Protein AF-A0A925DAJ9-F1 (afdb_monomer)

Solvent-accessible surface area (backbone atoms only — not comparable to full-atom values): 3624 Å² total; per-residue (Å²): 134,79,37,69,39,82,39,76,58,93,89,42,80,42,77,42,83,46,55,56,52,75,44,61,49,99,85,70,47,78,78,46,78,45,71,79,58,62,75,84,69,41,64,59,57,50,52,51,51,51,55,57,57,75,74,110

Mean predicted aligned error: 4.14 Å
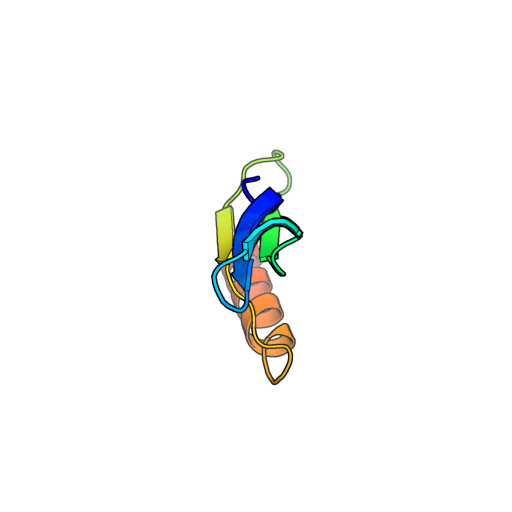
Sequence (56 aa):
YGAWREKNMYGKKRMGIARSTFLIDGEGKIVKVWKAVKVDGHDEHVIAALKELAKG

Foldseek 3Di:
DPQWDWDQDPNDTDTDGWDKDFDADPVRDTPDIDTNDDPPCVVVVVVVVVVVVVVD

Nearest PDB structures (foldseek):
  3gkn-assembly2_B  TM=9.324E-01  e=1.811E-04  Xanthomonas campestris pv. campestris
  5iox-assembly1_A  TM=9.211E-01  e=1.932E-04  Xanthomonas campestris pv. campestris str. ATCC 33913
  3gkm-assembly1_A  TM=9.247E-01  e=2.199E-04  Xanthomonas campestris pv. campestris
  3gkn-assembly1_A  TM=9.223E-01  e=2.199E-04  Xanthomonas campestris pv. campestris
  5enu-assembly2_B  TM=8.584E-01  e=9.102E-04  Burkholderia ambifaria MC40-6

Structure (mmCIF, N/CA/C/O backbone):
data_AF-A0A925DAJ9-F1
#
_entry.id   AF-A0A925DAJ9-F1
#
loop_
_atom_site.group_PDB
_atom_site.id
_atom_site.type_symbol
_atom_site.label_atom_id
_atom_site.label_alt_id
_atom_site.label_comp_id
_atom_site.label_asym_id
_atom_site.label_entity_id
_atom_site.label_seq_id
_atom_site.pdbx_PDB_ins_code
_atom_site.Cartn_x
_atom_site.Cartn_y
_atom_site.Cartn_z
_atom_site.occupancy
_atom_site.B_iso_or_equiv
_atom_site.auth_seq_id
_atom_site.auth_comp_id
_atom_site.auth_asym_id
_atom_site.auth_atom_id
_atom_site.pdbx_PDB_model_num
ATOM 1 N N . TYR A 1 1 ? 7.897 5.822 4.782 1.00 75.00 1 TYR A N 1
ATOM 2 C CA . TYR A 1 1 ? 7.035 4.914 3.990 1.00 75.00 1 TYR A CA 1
ATOM 3 C C . TYR A 1 1 ? 7.710 4.150 2.831 1.00 75.00 1 TYR A C 1
ATOM 5 O O . TYR A 1 1 ? 7.137 3.176 2.385 1.00 75.00 1 TYR A O 1
ATOM 13 N N . GLY A 1 2 ? 8.920 4.446 2.331 1.00 81.31 2 GLY A N 1
ATOM 14 C CA . GLY A 1 2 ? 9.621 3.530 1.389 1.00 81.31 2 GLY A CA 1
ATOM 15 C C . GLY A 1 2 ? 8.992 3.349 -0.009 1.00 81.31 2 GLY A C 1
ATOM 16 O O . GLY A 1 2 ? 9.423 2.484 -0.768 1.00 81.31 2 GLY A O 1
ATOM 17 N N . ALA A 1 3 ? 7.986 4.157 -0.360 1.00 86.38 3 ALA A N 1
ATOM 18 C CA . ALA A 1 3 ? 7.368 4.166 -1.686 1.00 86.38 3 ALA A CA 1
ATOM 19 C C . ALA A 1 3 ? 8.289 4.767 -2.765 1.00 86.38 3 ALA A C 1
ATOM 21 O O . ALA A 1 3 ? 8.139 4.453 -3.940 1.00 86.38 3 ALA A O 1
ATOM 22 N N . TRP A 1 4 ? 9.255 5.605 -2.385 1.00 90.88 4 TRP A N 1
ATOM 23 C CA . TRP A 1 4 ? 10.301 6.107 -3.274 1.00 90.88 4 TRP A CA 1
ATOM 24 C C . TRP A 1 4 ? 11.489 5.148 -3.254 1.00 90.88 4 TRP A C 1
ATOM 26 O O . TRP A 1 4 ? 12.109 4.961 -2.207 1.00 90.88 4 TRP A O 1
ATOM 36 N N . ARG A 1 5 ? 11.786 4.506 -4.387 1.00 88.94 5 ARG A N 1
ATOM 37 C CA . ARG A 1 5 ? 12.875 3.523 -4.480 1.00 88.94 5 ARG A CA 1
ATOM 38 C C . ARG A 1 5 ? 13.557 3.543 -5.841 1.00 88.94 5 ARG A C 1
ATOM 40 O O . ARG A 1 5 ? 12.978 3.999 -6.829 1.00 88.94 5 ARG A O 1
ATOM 47 N N . GLU A 1 6 ? 14.773 3.012 -5.881 1.00 90.56 6 GLU A N 1
ATOM 48 C CA . GLU A 1 6 ? 15.506 2.801 -7.124 1.00 90.56 6 GLU A CA 1
ATOM 49 C C . GLU A 1 6 ? 14.798 1.731 -7.967 1.00 90.56 6 GLU A C 1
ATOM 51 O O . GLU A 1 6 ? 14.423 0.661 -7.482 1.00 90.56 6 GLU A O 1
ATOM 56 N N . LYS A 1 7 ? 14.589 2.040 -9.243 1.00 84.81 7 LYS A N 1
ATOM 57 C CA . LYS A 1 7 ? 14.123 1.120 -10.275 1.00 84.81 7 LYS A CA 1
ATOM 58 C C . LYS A 1 7 ? 15.234 0.971 -11.302 1.00 84.81 7 LYS A C 1
ATOM 60 O O . LYS A 1 7 ? 15.733 1.966 -11.823 1.00 84.81 7 LYS A O 1
ATOM 65 N N . ASN A 1 8 ? 15.583 -0.268 -11.622 1.00 85.31 8 ASN A N 1
ATOM 66 C CA . ASN A 1 8 ? 16.424 -0.570 -12.770 1.00 85.31 8 ASN A CA 1
ATOM 67 C C . ASN A 1 8 ? 15.507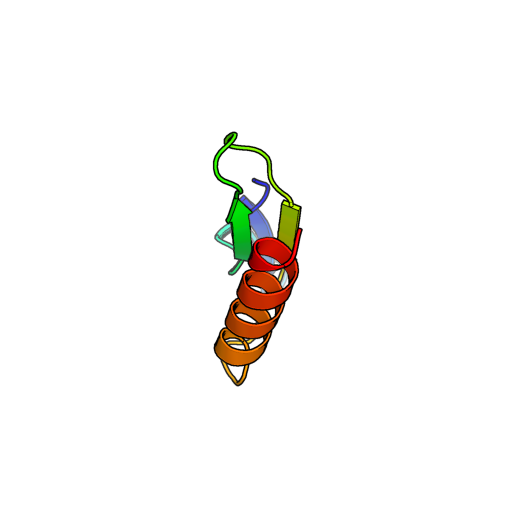 -0.921 -13.947 1.00 85.31 8 ASN A C 1
ATOM 69 O O . ASN A 1 8 ? 14.843 -1.956 -13.918 1.00 85.31 8 ASN A O 1
ATOM 73 N N . MET A 1 9 ? 15.420 -0.043 -14.946 1.00 82.75 9 MET A N 1
ATOM 74 C CA . MET A 1 9 ? 14.728 -0.345 -16.201 1.00 82.75 9 MET A CA 1
ATOM 75 C C . MET A 1 9 ? 15.739 -0.327 -17.333 1.00 82.75 9 MET A C 1
ATOM 77 O O . MET A 1 9 ? 16.334 0.712 -17.621 1.00 82.75 9 MET A O 1
ATOM 81 N N . TYR A 1 10 ? 15.917 -1.486 -17.969 1.00 85.12 10 TYR A N 1
ATOM 82 C CA . TYR A 1 10 ? 16.805 -1.655 -19.120 1.00 85.12 10 TYR A CA 1
ATOM 83 C C . TYR A 1 10 ? 18.236 -1.157 -18.849 1.00 85.12 10 TYR A C 1
ATOM 85 O O . TYR A 1 10 ? 18.799 -0.381 -19.617 1.00 85.12 10 TYR A O 1
ATOM 93 N N . GLY A 1 11 ? 18.801 -1.543 -17.699 1.00 90.19 11 GLY A N 1
ATOM 94 C CA . GLY A 1 11 ? 20.159 -1.168 -17.290 1.00 90.19 11 GLY A CA 1
ATOM 95 C C . GLY A 1 11 ? 20.308 0.271 -16.783 1.00 90.19 11 GLY A C 1
ATOM 96 O O . GLY A 1 11 ? 21.392 0.648 -16.344 1.00 90.19 11 GLY A O 1
ATOM 97 N N . LYS A 1 12 ? 19.243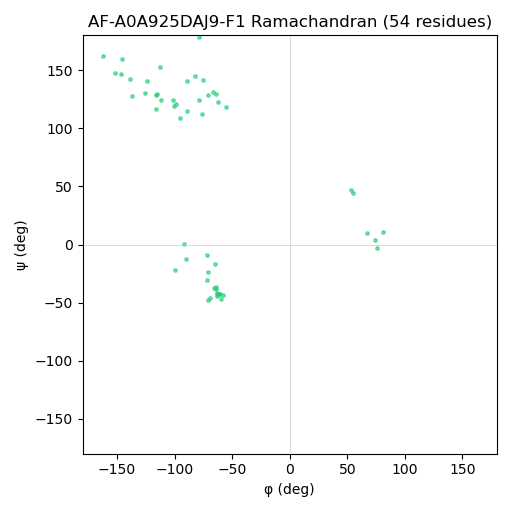 1.085 -16.803 1.00 89.56 12 LYS A N 1
ATOM 98 C CA . LYS A 1 12 ? 19.250 2.454 -16.272 1.00 89.56 12 LYS A CA 1
ATOM 99 C C . LYS A 1 12 ? 18.596 2.487 -14.893 1.00 89.56 12 LYS A C 1
ATOM 101 O O . LYS A 1 12 ? 17.407 2.197 -14.747 1.00 89.56 12 LYS A O 1
ATOM 106 N N . LYS A 1 13 ? 19.370 2.904 -13.890 1.00 91.19 13 LYS A N 1
ATOM 107 C CA . LYS A 1 13 ? 18.892 3.166 -12.529 1.00 91.19 13 LYS A CA 1
ATOM 108 C C . LYS A 1 13 ? 18.198 4.524 -12.480 1.00 91.19 13 LYS A C 1
ATOM 110 O O . LYS A 1 13 ? 18.781 5.536 -12.863 1.00 91.19 13 LYS A O 1
ATOM 115 N N . ARG A 1 14 ? 16.946 4.551 -12.030 1.00 90.06 14 ARG A N 1
ATOM 116 C CA . ARG A 1 14 ? 16.174 5.779 -11.806 1.00 90.06 14 ARG A CA 1
ATOM 117 C C . ARG A 1 14 ? 15.388 5.661 -10.520 1.00 90.06 14 ARG A C 1
ATOM 119 O O . ARG A 1 14 ? 14.842 4.604 -10.220 1.00 90.06 14 ARG A O 1
ATOM 126 N N . MET A 1 15 ? 15.277 6.756 -9.787 1.00 93.12 15 MET A N 1
ATOM 127 C CA . MET A 1 15 ? 14.357 6.807 -8.662 1.00 93.12 15 MET A CA 1
ATOM 128 C C . MET A 1 15 ? 12.922 6.946 -9.167 1.00 93.12 15 MET A C 1
ATOM 130 O O . MET A 1 15 ? 12.660 7.629 -10.159 1.00 93.12 15 MET A O 1
ATOM 134 N N . GLY A 1 16 ? 11.988 6.274 -8.505 1.00 91.38 16 GLY A N 1
ATOM 135 C CA . GLY A 1 16 ? 10.586 6.363 -8.870 1.00 91.38 16 GLY A CA 1
ATOM 136 C C . GLY A 1 16 ? 9.654 5.890 -7.771 1.00 91.38 16 GLY A C 1
ATOM 137 O O . GLY A 1 16 ? 10.035 5.145 -6.865 1.00 91.38 16 GLY A O 1
ATOM 138 N N . ILE A 1 17 ? 8.389 6.283 -7.900 1.00 91.38 17 ILE A N 1
ATOM 139 C CA . ILE A 1 17 ? 7.328 5.807 -7.018 1.00 91.38 17 ILE A CA 1
ATOM 140 C C . ILE A 1 17 ? 7.040 4.340 -7.331 1.00 91.38 17 ILE A C 1
ATOM 142 O O . ILE A 1 17 ? 6.801 3.948 -8.478 1.00 91.38 17 ILE A O 1
ATOM 146 N N . ALA A 1 18 ? 7.048 3.514 -6.298 1.00 90.75 18 ALA A N 1
ATOM 147 C CA . ALA A 1 18 ? 6.578 2.148 -6.320 1.00 90.75 18 ALA A CA 1
ATOM 148 C C . ALA A 1 18 ? 5.194 2.067 -5.692 1.00 90.75 18 ALA A C 1
ATOM 150 O O . ALA A 1 18 ? 5.017 2.454 -4.534 1.00 90.75 18 ALA A O 1
ATOM 151 N N . ARG A 1 19 ? 4.229 1.524 -6.446 1.00 93.56 19 ARG A N 1
ATOM 152 C CA . ARG A 1 19 ? 2.862 1.337 -5.958 1.00 93.56 19 ARG A CA 1
ATOM 153 C C . ARG A 1 19 ? 2.892 0.528 -4.665 1.00 93.56 19 ARG A C 1
ATOM 155 O O . ARG A 1 19 ? 3.390 -0.602 -4.635 1.00 93.56 19 ARG A O 1
ATOM 162 N N . SER A 1 20 ? 2.410 1.168 -3.613 1.00 94.94 20 SER A N 1
ATOM 163 C CA . SER A 1 20 ? 2.421 0.663 -2.252 1.00 94.94 20 SER A CA 1
ATOM 164 C C . SER A 1 20 ? 1.167 1.167 -1.550 1.00 94.94 20 SER A C 1
ATOM 166 O O . SER A 1 20 ? 0.717 2.278 -1.829 1.00 94.94 20 SER A O 1
ATOM 168 N N . THR A 1 21 ? 0.633 0.368 -0.638 1.00 96.19 21 THR A N 1
ATOM 169 C CA . THR A 1 21 ? -0.507 0.727 0.208 1.00 96.19 21 THR A CA 1
ATOM 170 C C . THR A 1 21 ? -0.086 0.566 1.659 1.00 96.19 21 THR A C 1
ATOM 172 O O . THR A 1 21 ? 0.636 -0.373 1.997 1.00 96.19 21 THR A O 1
ATOM 175 N N . PHE A 1 22 ? -0.519 1.487 2.512 1.00 95.44 22 PHE A N 1
ATOM 176 C CA . PHE A 1 22 ? -0.228 1.483 3.941 1.00 95.44 22 PHE A CA 1
ATOM 177 C C . PHE A 1 22 ? -1.555 1.565 4.675 1.00 95.44 22 PHE A C 1
ATOM 179 O O . PHE A 1 22 ? -2.381 2.410 4.337 1.00 95.44 22 PHE A O 1
ATOM 186 N N . LEU A 1 23 ? -1.751 0.682 5.648 1.00 96.06 23 LEU A N 1
ATOM 187 C CA . LEU A 1 23 ? -2.861 0.769 6.583 1.00 96.06 23 LEU A CA 1
ATOM 188 C C . LEU A 1 23 ? -2.340 1.405 7.866 1.00 96.06 23 LEU A C 1
ATOM 190 O O . LEU A 1 23 ? -1.386 0.898 8.464 1.00 96.06 23 LEU A O 1
ATOM 194 N N . ILE A 1 24 ? -2.950 2.526 8.231 1.00 95.69 24 ILE A N 1
ATOM 195 C CA . ILE A 1 24 ? -2.619 3.330 9.402 1.00 95.69 24 ILE A CA 1
ATOM 196 C C . ILE A 1 24 ? -3.842 3.285 10.319 1.00 95.69 24 ILE A C 1
ATOM 198 O O . ILE A 1 24 ? -4.955 3.500 9.836 1.00 95.69 24 ILE A O 1
ATOM 202 N N . ASP A 1 25 ? -3.646 2.944 11.589 1.00 94.56 25 ASP A N 1
ATOM 203 C CA . ASP A 1 25 ? -4.720 2.910 12.585 1.00 94.56 25 ASP A CA 1
ATOM 204 C C . ASP A 1 25 ? -5.077 4.314 13.112 1.00 94.56 25 ASP A C 1
ATOM 206 O O . ASP A 1 25 ? -4.492 5.325 12.713 1.00 94.56 25 ASP A O 1
ATOM 210 N N . GLY A 1 26 ? -6.070 4.385 14.005 1.00 94.25 26 GLY A N 1
ATOM 211 C CA . GLY A 1 26 ? -6.533 5.646 14.596 1.00 94.25 2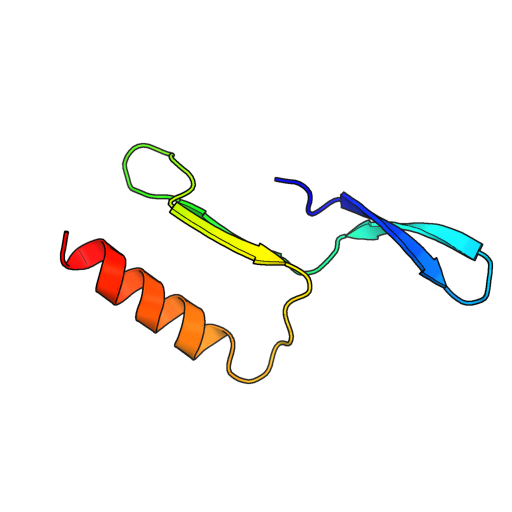6 GLY A CA 1
ATOM 212 C C . GLY A 1 26 ? -5.495 6.353 15.475 1.00 94.25 26 GLY A C 1
ATOM 213 O O . GLY A 1 26 ? -5.629 7.549 15.721 1.00 94.25 26 GLY A O 1
ATOM 214 N N . GLU A 1 27 ? -4.445 5.649 15.903 1.00 94.81 27 GLU A N 1
ATOM 215 C CA . GLU A 1 27 ? -3.329 6.198 16.683 1.00 94.81 27 GLU A CA 1
ATOM 216 C C . GLU A 1 27 ? -2.180 6.683 15.779 1.00 94.81 27 GLU A C 1
ATOM 218 O O . GLU A 1 27 ? -1.157 7.181 16.255 1.00 94.81 27 GLU A O 1
ATOM 223 N N . GLY A 1 28 ? -2.336 6.564 14.456 1.00 94.75 28 GLY A N 1
ATOM 224 C CA . GLY A 1 28 ? -1.330 6.966 13.480 1.00 94.75 28 GLY A CA 1
ATOM 225 C C . GLY A 1 28 ? -0.219 5.932 13.277 1.00 94.75 28 GLY A C 1
ATOM 226 O O . GLY A 1 28 ? 0.785 6.233 12.620 1.00 94.75 28 GLY A O 1
ATOM 227 N N . LYS A 1 29 ? -0.368 4.709 13.800 1.00 95.06 29 LYS A N 1
ATOM 228 C CA . LYS A 1 29 ? 0.616 3.637 13.646 1.00 95.06 29 LYS A CA 1
ATOM 229 C C . LYS A 1 29 ? 0.338 2.827 12.384 1.00 95.06 29 LYS A C 1
ATOM 231 O O . LYS A 1 29 ? -0.789 2.513 12.018 1.00 95.06 29 LYS A O 1
ATOM 236 N N . ILE A 1 30 ? 1.416 2.455 11.699 1.00 94.69 30 ILE A N 1
ATOM 237 C CA . ILE A 1 30 ? 1.350 1.573 10.533 1.00 94.69 30 ILE A CA 1
ATOM 238 C C . ILE A 1 30 ? 1.127 0.144 11.015 1.00 94.69 30 ILE A C 1
ATOM 240 O O . ILE A 1 30 ? 2.029 -0.464 11.593 1.00 94.69 30 ILE A O 1
ATOM 244 N N . VAL A 1 31 ? -0.041 -0.411 10.718 1.00 95.25 31 VAL A N 1
ATOM 245 C CA . VAL A 1 31 ? -0.402 -1.783 11.106 1.00 95.25 31 VAL A CA 1
ATOM 246 C C . VAL A 1 31 ? -0.233 -2.780 9.963 1.00 95.25 31 VAL A C 1
ATOM 248 O O . VAL A 1 31 ? -0.057 -3.972 10.204 1.00 95.25 31 VAL A O 1
ATOM 251 N N . LYS A 1 32 ? -0.231 -2.316 8.705 1.00 95.44 32 LYS A N 1
ATOM 252 C CA . LYS A 1 32 ? 0.006 -3.180 7.538 1.00 95.44 32 LYS A CA 1
ATOM 253 C C . LYS A 1 32 ? 0.618 -2.416 6.372 1.00 95.44 32 LYS A C 1
ATOM 255 O O . LYS A 1 32 ? 0.338 -1.236 6.160 1.00 95.44 32 LYS A O 1
ATOM 260 N N . VAL A 1 33 ? 1.456 -3.102 5.596 1.00 95.19 33 VAL A N 1
ATOM 261 C CA . VAL A 1 33 ? 2.131 -2.536 4.424 1.00 95.19 33 VAL A CA 1
ATOM 262 C C . VAL A 1 33 ? 2.087 -3.520 3.267 1.00 95.19 33 VAL A C 1
ATOM 264 O O . VAL A 1 33 ? 2.559 -4.647 3.392 1.00 95.19 33 VAL A O 1
ATOM 267 N N . TRP A 1 34 ? 1.629 -3.05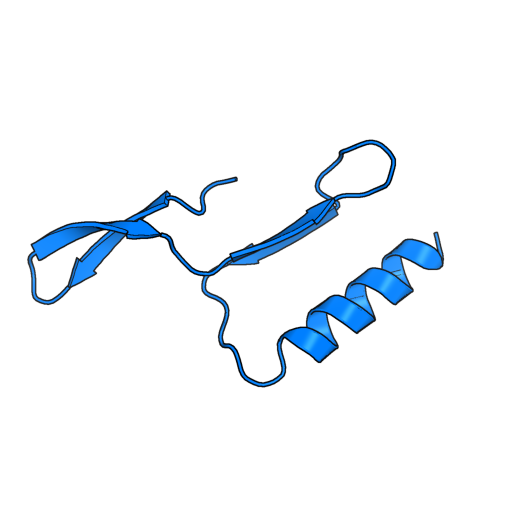1 2.111 1.00 95.31 34 TRP A N 1
ATOM 268 C CA . TRP A 1 34 ? 1.750 -3.759 0.843 1.00 95.31 34 TRP A CA 1
ATOM 269 C C . TRP A 1 34 ? 2.715 -3.004 -0.064 1.00 95.31 34 TRP A C 1
ATOM 271 O O . TRP A 1 34 ? 2.527 -1.819 -0.342 1.00 95.31 34 TRP A O 1
ATOM 281 N N . LYS A 1 35 ? 3.759 -3.687 -0.536 1.00 92.56 35 LYS A N 1
ATOM 282 C CA . LYS A 1 35 ? 4.757 -3.146 -1.471 1.00 92.56 35 LYS A CA 1
ATOM 283 C C . LYS A 1 35 ? 4.631 -3.861 -2.811 1.00 92.56 35 LYS A C 1
ATOM 285 O O . LYS A 1 35 ? 4.270 -5.030 -2.841 1.00 9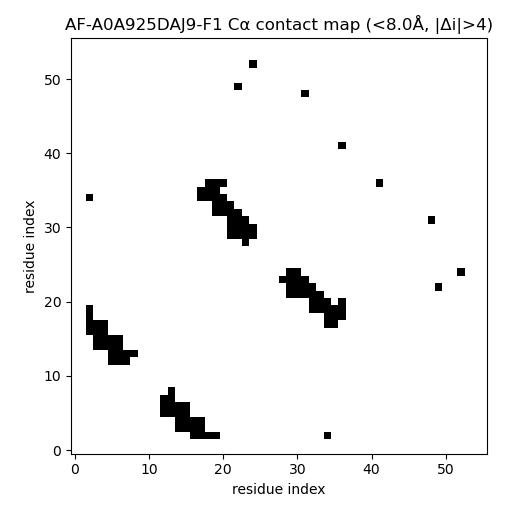2.56 35 LYS A O 1
ATOM 290 N N . ALA A 1 36 ? 5.006 -3.185 -3.900 1.00 89.44 36 ALA A N 1
ATOM 291 C CA . ALA A 1 36 ? 4.966 -3.758 -5.253 1.00 89.44 36 ALA A CA 1
ATOM 292 C C . ALA A 1 36 ? 3.572 -4.302 -5.632 1.00 89.44 36 ALA A C 1
ATOM 294 O O . ALA A 1 36 ? 3.437 -5.387 -6.190 1.00 89.44 36 ALA A O 1
ATOM 295 N N . VAL A 1 37 ? 2.543 -3.520 -5.309 1.00 93.38 37 VAL A N 1
ATOM 296 C CA . VAL A 1 37 ? 1.132 -3.887 -5.450 1.00 93.38 37 VAL A CA 1
ATOM 297 C C . VAL A 1 37 ? 0.741 -4.094 -6.92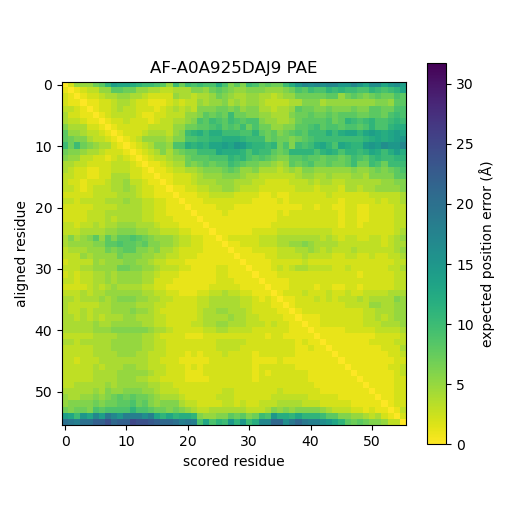1 1.00 93.38 37 VAL A C 1
ATOM 299 O O . VAL A 1 37 ? 0.960 -3.212 -7.763 1.00 93.38 37 VAL A O 1
ATOM 302 N N . LYS A 1 38 ? 0.109 -5.236 -7.214 1.00 93.62 38 LYS A N 1
ATOM 303 C CA . LYS A 1 38 ? -0.691 -5.446 -8.433 1.00 93.62 38 LYS A CA 1
ATOM 304 C C . LYS A 1 38 ? -2.087 -4.862 -8.213 1.00 93.62 38 LYS A C 1
ATOM 306 O O . LYS A 1 38 ? -2.544 -4.863 -7.085 1.00 93.62 38 LYS A O 1
ATOM 311 N N . VAL A 1 39 ? -2.713 -4.298 -9.247 1.00 94.62 39 VAL A N 1
ATOM 312 C CA . VAL A 1 39 ? -4.022 -3.631 -9.078 1.00 94.62 39 VAL A CA 1
ATOM 313 C C . VAL A 1 39 ? -5.120 -4.655 -8.827 1.00 94.62 39 VAL A C 1
ATOM 315 O O . VAL A 1 39 ? -5.894 -4.492 -7.893 1.00 94.62 39 VAL A O 1
ATOM 318 N N . ASP A 1 40 ? -5.151 -5.698 -9.649 1.00 97.06 40 ASP A N 1
ATOM 319 C CA . ASP A 1 40 ? -6.242 -6.666 -9.669 1.00 97.06 40 ASP A CA 1
ATOM 320 C C . ASP A 1 40 ? -6.359 -7.391 -8.320 1.00 97.06 40 ASP A C 1
ATOM 322 O O . ASP A 1 40 ? -5.388 -7.987 -7.844 1.00 97.06 40 ASP A O 1
ATOM 326 N N . GLY A 1 41 ? -7.540 -7.296 -7.699 1.00 96.25 41 GLY A N 1
ATOM 327 C CA . GLY A 1 41 ? -7.877 -7.921 -6.412 1.00 96.25 41 GLY A CA 1
ATOM 328 C C . GLY A 1 41 ? -7.251 -7.267 -5.175 1.00 96.25 41 GLY A C 1
ATOM 329 O O . GLY A 1 41 ? -7.398 -7.767 -4.059 1.00 96.25 41 GLY A O 1
ATOM 330 N N . HIS A 1 42 ? -6.522 -6.156 -5.324 1.00 97.75 42 HIS A N 1
ATOM 331 C CA . HIS A 1 42 ? -5.851 -5.530 -4.180 1.00 97.75 42 HIS A CA 1
ATOM 332 C C . HIS A 1 42 ? -6.812 -4.834 -3.216 1.00 97.75 42 HIS A C 1
ATOM 334 O O . HIS A 1 42 ? -6.564 -4.784 -2.011 1.00 97.75 42 HIS A O 1
ATOM 340 N N . ASP A 1 43 ? -7.920 -4.319 -3.727 1.00 97.00 43 ASP A N 1
ATOM 341 C CA . ASP A 1 43 ? -9.015 -3.763 -2.939 1.00 97.00 43 ASP A CA 1
ATOM 342 C C . ASP A 1 43 ? -9.599 -4.788 -1.958 1.00 97.00 43 ASP A C 1
ATOM 344 O O . ASP A 1 43 ? -9.766 -4.467 -0.780 1.00 97.00 43 ASP A O 1
ATOM 348 N N . GLU A 1 44 ? -9.803 -6.035 -2.384 1.00 97.69 44 GLU A N 1
ATOM 349 C CA . GLU A 1 44 ? -10.274 -7.114 -1.507 1.00 97.69 44 GLU A CA 1
ATOM 350 C C . GLU A 1 44 ? -9.304 -7.371 -0.345 1.00 97.69 44 GLU A C 1
ATOM 352 O O . GLU A 1 44 ? -9.722 -7.498 0.811 1.00 97.6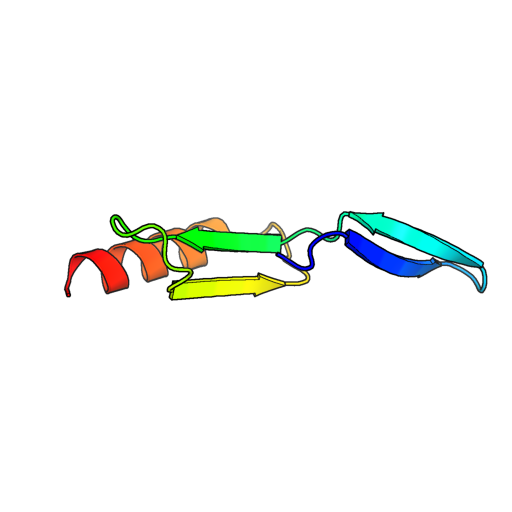9 44 GLU A O 1
ATOM 357 N N . HIS A 1 45 ? -7.995 -7.378 -0.619 1.00 96.38 45 HIS A N 1
ATOM 358 C CA . HIS A 1 45 ? -6.964 -7.535 0.411 1.00 96.38 45 HIS A CA 1
ATOM 359 C C . HIS A 1 45 ? -6.951 -6.376 1.416 1.00 96.38 45 HIS A C 1
ATOM 361 O O . HIS A 1 45 ? -6.736 -6.594 2.615 1.00 96.38 45 HIS A O 1
ATOM 367 N N . VAL A 1 46 ? -7.180 -5.150 0.942 1.00 97.50 46 VAL A N 1
ATOM 368 C CA . VAL A 1 46 ? -7.265 -3.961 1.798 1.00 97.50 46 VAL A CA 1
ATOM 369 C C . VAL A 1 46 ? -8.533 -4.004 2.651 1.00 97.50 46 VAL A C 1
ATOM 371 O O . VAL A 1 46 ? -8.450 -3.801 3.862 1.00 97.50 46 VAL A O 1
ATOM 374 N N . ILE A 1 47 ? -9.685 -4.331 2.063 1.00 97.75 47 ILE A N 1
ATOM 375 C CA . ILE A 1 47 ? -10.963 -4.457 2.780 1.00 97.75 47 ILE A CA 1
ATOM 376 C C . ILE A 1 47 ? -10.885 -5.557 3.844 1.00 97.75 47 ILE A C 1
ATOM 378 O O . ILE A 1 47 ? -11.348 -5.354 4.967 1.00 97.75 47 ILE A O 1
ATOM 382 N N . ALA A 1 48 ? -10.285 -6.708 3.529 1.00 97.00 48 ALA A N 1
ATOM 383 C CA . ALA A 1 48 ? -10.088 -7.784 4.496 1.00 97.00 48 ALA A CA 1
ATOM 384 C C . ALA A 1 48 ? -9.238 -7.318 5.687 1.00 97.00 48 ALA A C 1
ATOM 386 O O . ALA A 1 48 ? -9.641 -7.501 6.833 1.00 97.00 48 ALA A O 1
ATOM 387 N N . ALA A 1 49 ? -8.120 -6.634 5.428 1.00 96.56 49 ALA A N 1
ATOM 388 C CA . ALA A 1 49 ? -7.265 -6.099 6.484 1.00 96.56 49 ALA A CA 1
ATOM 389 C C . ALA A 1 49 ? -7.952 -5.026 7.342 1.00 96.56 49 ALA A C 1
ATOM 391 O O . ALA A 1 49 ? -7.742 -4.984 8.550 1.00 96.56 49 ALA A O 1
ATOM 392 N N . LEU A 1 50 ? -8.786 -4.175 6.736 1.00 96.44 50 LEU A N 1
ATOM 393 C CA . LEU A 1 50 ? -9.596 -3.198 7.469 1.00 96.44 50 LEU A CA 1
ATOM 394 C C . LEU A 1 50 ? -10.592 -3.888 8.406 1.00 96.44 50 LEU A C 1
ATOM 396 O O . LEU A 1 50 ? -10.745 -3.477 9.552 1.00 96.44 50 LEU A O 1
ATOM 400 N N . LYS A 1 51 ? -11.242 -4.961 7.940 1.00 96.00 51 LYS A N 1
ATOM 401 C CA . LYS A 1 51 ? -12.156 -5.763 8.766 1.00 96.00 51 LYS A CA 1
ATOM 402 C C . LYS A 1 51 ? -11.434 -6.488 9.899 1.00 96.00 51 LYS A C 1
ATOM 404 O O . LYS A 1 51 ? -12.011 -6.626 10.968 1.00 96.00 51 LYS A O 1
ATOM 409 N N . GLU A 1 52 ? -10.218 -6.980 9.669 1.00 94.25 52 GLU A N 1
ATOM 410 C CA . GLU A 1 52 ? -9.381 -7.566 10.726 1.00 94.25 52 GLU A CA 1
ATOM 411 C C . GLU A 1 52 ? -9.017 -6.521 11.781 1.00 94.25 52 GLU A C 1
ATOM 413 O O . GLU A 1 52 ? -9.151 -6.793 12.969 1.00 94.25 52 GLU A O 1
ATOM 418 N N . LEU A 1 53 ? -8.627 -5.317 11.349 1.00 92.75 53 LEU A N 1
ATOM 419 C CA . LEU A 1 53 ? -8.280 -4.219 12.248 1.00 92.75 53 LEU A CA 1
ATOM 420 C C . LEU A 1 53 ? -9.474 -3.766 13.096 1.00 92.75 53 LEU A C 1
ATOM 422 O O . LEU A 1 53 ? -9.314 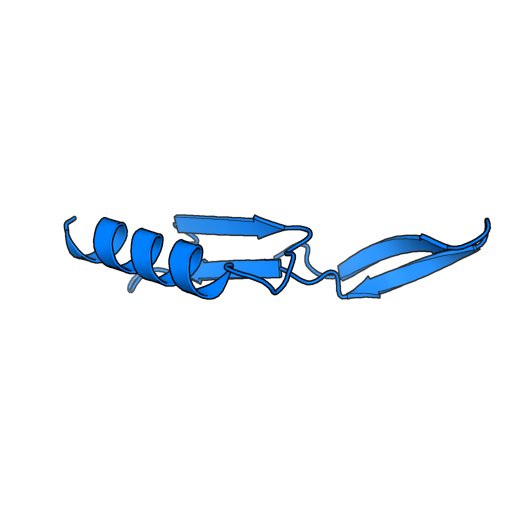-3.553 14.285 1.00 92.75 53 LEU A O 1
ATOM 426 N N . ALA A 1 54 ? -10.668 -3.663 12.508 1.00 88.12 54 ALA A N 1
ATOM 427 C CA . ALA A 1 54 ? -11.878 -3.222 13.209 1.00 88.12 54 ALA A CA 1
ATOM 428 C C . ALA A 1 54 ? -12.450 -4.251 14.205 1.00 88.12 54 ALA A C 1
ATOM 430 O O . ALA A 1 54 ? -13.410 -3.950 14.911 1.00 88.12 54 ALA A O 1
ATOM 431 N N . LYS A 1 55 ? -11.929 -5.484 14.213 1.00 82.88 55 LYS A N 1
ATOM 432 C CA . LYS A 1 55 ? -12.317 -6.529 15.172 1.00 82.88 55 LYS A CA 1
ATOM 433 C C . LYS A 1 55 ? -11.466 -6.518 16.446 1.00 82.88 55 LYS A C 1
ATOM 435 O O . LYS A 1 55 ? -11.823 -7.238 17.378 1.00 82.88 55 LYS A O 1
ATOM 440 N N . GLY A 1 56 ? -10.350 -5.786 16.450 1.00 60.56 56 GLY A N 1
ATOM 441 C CA . GLY A 1 56 ? -9.505 -5.543 17.624 1.00 60.56 56 GLY A CA 1
ATOM 442 C C . GLY A 1 56 ? -9.807 -4.189 18.241 1.00 60.56 56 GLY A C 1
ATOM 443 O O . GLY A 1 56 ? -9.595 -4.081 19.465 1.00 60.56 56 GLY A O 1
#

pLDDT: mean 91.88, std 6.35, range [60.56, 97.75]

Secondary structure (DSSP, 8-state):
---EEEEEETTEEEEEEPPEEEEE-TTS-EEEEEES--STTHHHHHHHHHHHHTT-

Radius of gyration: 14.24 Å; Cα contacts (8 Å, |Δi|>4): 57; chains: 1; bounding box: 32×15×37 Å